Protein AF-A0A7C1F363-F1 (afdb_monomer)

Foldseek 3Di:
DDDDDDPDPPDDDDDQDQQPVPRHTDPDPDQADPPPRDGRPPPPPPPDVVVVVVVVVVVVVPPPPPPPPPVVVVVVVVVVLVCVLVVLVVVLVVVVVVCVVVVVPDDDPVVVVVSVVVVVVSVVVVVVVVVD

Structure (mmCIF, N/CA/C/O backbone):
data_A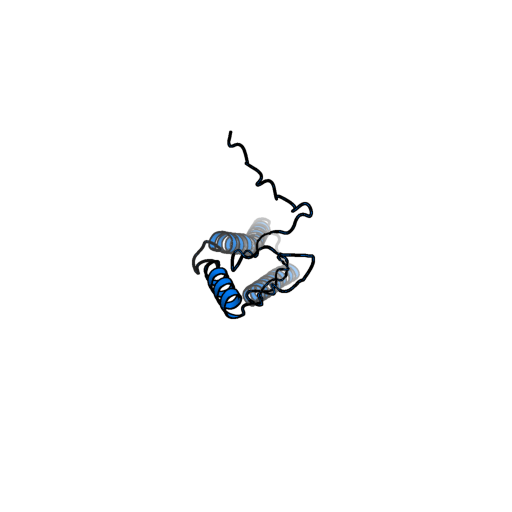F-A0A7C1F363-F1
#
_entry.id   AF-A0A7C1F363-F1
#
loop_
_atom_site.group_PDB
_atom_site.id
_atom_site.type_symbol
_atom_site.label_atom_id
_atom_site.label_alt_id
_atom_site.label_comp_id
_atom_site.label_asym_id
_atom_site.label_entity_id
_atom_site.label_seq_id
_atom_site.pdbx_PDB_ins_code
_atom_site.Cartn_x
_atom_site.Cartn_y
_atom_site.Cartn_z
_atom_site.occupancy
_atom_site.B_iso_or_equiv
_atom_site.auth_seq_id
_atom_site.auth_comp_id
_atom_site.auth_asym_id
_atom_site.auth_atom_id
_atom_site.pdbx_PDB_model_num
ATOM 1 N N . MET A 1 1 ? -2.694 29.043 25.358 1.00 42.28 1 MET A N 1
ATOM 2 C CA . MET A 1 1 ? -2.049 28.377 26.509 1.00 42.28 1 MET A CA 1
ATOM 3 C C . MET A 1 1 ? -3.120 27.599 27.261 1.00 42.28 1 MET A C 1
ATOM 5 O O . MET A 1 1 ? -3.890 28.199 27.994 1.00 42.28 1 MET A O 1
ATOM 9 N N . THR A 1 2 ? -3.268 26.300 27.001 1.00 49.19 2 THR A N 1
ATOM 10 C CA . THR A 1 2 ? -4.303 25.459 27.627 1.00 49.19 2 THR A CA 1
ATOM 11 C C . THR A 1 2 ? -3.669 24.605 28.720 1.00 49.19 2 THR A C 1
ATOM 13 O O . THR A 1 2 ? -2.855 23.723 28.452 1.00 49.19 2 THR A O 1
ATOM 16 N N . ALA A 1 3 ? -4.009 24.904 29.974 1.00 52.66 3 ALA A N 1
ATOM 17 C CA . ALA A 1 3 ? -3.530 24.162 31.130 1.00 52.66 3 ALA A CA 1
ATOM 18 C C . ALA A 1 3 ? -4.171 22.765 31.157 1.00 52.66 3 ALA A C 1
ATOM 20 O O . ALA A 1 3 ? -5.388 22.608 31.237 1.00 52.66 3 ALA A O 1
ATOM 21 N N . LYS A 1 4 ? -3.326 21.737 31.063 1.00 57.00 4 LYS A N 1
ATOM 22 C CA . LYS A 1 4 ? -3.708 20.325 31.091 1.00 57.00 4 LYS A CA 1
ATOM 23 C C . LYS A 1 4 ? -3.950 19.907 32.542 1.00 57.00 4 LYS A C 1
ATOM 25 O O . LYS A 1 4 ? -3.007 19.570 33.255 1.00 57.00 4 LYS A O 1
ATOM 30 N N . LEU A 1 5 ? -5.205 19.944 32.985 1.00 52.75 5 LEU A N 1
ATOM 31 C CA . LEU A 1 5 ? -5.597 19.448 34.305 1.00 52.75 5 LEU A CA 1
ATOM 32 C C . LEU A 1 5 ? -5.369 17.928 34.363 1.00 52.75 5 LEU A C 1
ATOM 34 O O . LEU A 1 5 ? -6.025 17.160 33.660 1.00 52.75 5 LEU A O 1
ATOM 38 N N . ARG A 1 6 ? -4.404 17.487 35.182 1.00 43.47 6 ARG A N 1
ATOM 39 C CA . ARG A 1 6 ? -4.251 16.072 35.546 1.00 43.47 6 ARG A CA 1
ATOM 40 C C . ARG A 1 6 ? -5.343 15.720 36.557 1.00 43.47 6 ARG A C 1
ATOM 42 O O . ARG A 1 6 ? -5.390 16.366 37.603 1.00 43.47 6 ARG A O 1
ATOM 49 N N . PRO A 1 7 ? -6.168 14.690 36.316 1.00 53.97 7 PRO A N 1
ATOM 50 C CA . PRO A 1 7 ? -7.026 14.166 37.363 1.00 53.97 7 PRO A CA 1
ATOM 51 C C . PRO A 1 7 ? -6.138 13.556 38.452 1.00 53.97 7 PRO A C 1
ATOM 53 O O . PRO A 1 7 ? -5.379 12.613 38.211 1.00 53.97 7 PRO A O 1
ATOM 56 N N . THR A 1 8 ? -6.204 14.121 39.654 1.00 52.72 8 THR A N 1
ATOM 57 C CA . THR A 1 8 ? -5.623 13.542 40.862 1.00 52.72 8 THR A CA 1
ATOM 58 C C . THR A 1 8 ? -6.366 12.249 41.166 1.00 52.72 8 THR A C 1
ATOM 60 O O . THR A 1 8 ? -7.482 12.235 41.683 1.00 52.72 8 THR A O 1
ATOM 63 N N . ARG A 1 9 ? -5.734 11.133 40.797 1.00 48.19 9 ARG A N 1
ATOM 64 C CA . ARG A 1 9 ? -6.140 9.781 41.170 1.00 48.19 9 ARG A CA 1
ATOM 65 C C . ARG A 1 9 ? -6.059 9.690 42.694 1.00 48.19 9 ARG A C 1
ATOM 67 O O . ARG A 1 9 ? -4.980 9.476 43.236 1.00 48.19 9 ARG A O 1
ATOM 74 N N . ARG A 1 10 ? -7.187 9.906 43.380 1.00 50.16 10 ARG A N 1
ATOM 75 C CA . ARG A 1 10 ? -7.336 9.613 44.811 1.00 50.16 10 ARG A CA 1
ATOM 76 C C . ARG A 1 10 ? -7.087 8.118 44.999 1.00 50.16 10 ARG A C 1
ATOM 78 O O . ARG A 1 10 ? -7.962 7.300 44.738 1.00 50.16 10 ARG A O 1
ATOM 85 N N . GLN A 1 11 ? -5.865 7.770 45.381 1.00 51.59 11 GLN A N 1
ATOM 86 C CA . GLN A 1 11 ? -5.563 6.470 45.954 1.00 51.59 11 GLN A CA 1
ATOM 87 C C . GLN A 1 11 ? -6.164 6.464 47.359 1.00 51.59 11 GLN A C 1
ATOM 89 O O . GLN A 1 11 ? -5.872 7.343 48.169 1.00 51.59 11 GLN A O 1
ATOM 94 N N . GLY A 1 12 ? -7.092 5.535 47.578 1.00 47.62 12 GLY A N 1
ATOM 95 C CA . GLY A 1 12 ? -7.795 5.353 48.837 1.00 47.62 12 GLY A CA 1
ATOM 96 C C . GLY A 1 12 ? -6.819 4.984 49.944 1.00 47.62 12 GLY A C 1
ATOM 97 O O . GLY A 1 12 ? -6.210 3.919 49.911 1.00 47.62 12 GLY A O 1
ATOM 98 N N . ALA A 1 13 ? -6.695 5.884 50.913 1.00 44.25 13 ALA A N 1
ATOM 99 C CA . ALA A 1 13 ? -6.200 5.557 52.233 1.00 44.25 13 ALA A CA 1
ATOM 100 C C . ALA A 1 13 ? -7.272 4.739 52.965 1.00 44.25 13 ALA A C 1
ATOM 102 O O . ALA A 1 13 ? -8.459 5.066 52.921 1.00 44.25 13 ALA A O 1
ATOM 103 N N . ALA A 1 14 ? -6.810 3.671 53.603 1.00 49.09 14 ALA A N 1
ATOM 104 C CA . ALA A 1 14 ? -7.544 2.771 54.471 1.00 49.09 14 ALA A CA 1
ATOM 105 C C . ALA A 1 14 ? -8.459 3.520 55.452 1.00 49.09 14 ALA A C 1
ATOM 107 O O . ALA A 1 14 ? -7.978 4.150 56.384 1.00 49.09 14 ALA A O 1
ATOM 108 N N . ASN A 1 15 ? -9.766 3.460 55.207 1.00 52.03 15 ASN A N 1
ATOM 109 C CA . ASN A 1 15 ? -10.856 3.632 56.168 1.00 52.03 15 ASN A CA 1
ATOM 110 C C . ASN A 1 15 ? -12.124 3.159 55.448 1.00 52.03 15 ASN A C 1
ATOM 112 O O . ASN A 1 15 ? -12.402 3.645 54.354 1.00 52.03 15 ASN A O 1
ATOM 116 N N . GLY A 1 16 ? -12.824 2.172 56.017 1.00 62.41 16 GLY A N 1
ATOM 117 C CA . GLY A 1 16 ? -13.923 1.408 55.403 1.00 62.41 16 GLY A CA 1
ATOM 118 C C . GLY A 1 16 ? -14.753 2.182 54.376 1.00 62.41 16 GLY A C 1
ATOM 119 O O . GLY A 1 16 ? -15.658 2.938 54.726 1.00 62.41 16 GLY A O 1
ATOM 120 N N . GLY A 1 17 ? -14.423 2.003 53.094 1.00 73.25 17 GLY A N 1
ATOM 121 C CA . GLY A 1 17 ? -15.098 2.688 51.997 1.00 73.25 17 GLY A CA 1
ATOM 122 C C . GLY A 1 17 ? -16.526 2.177 51.829 1.00 73.25 17 GLY A C 1
ATOM 123 O O . GLY A 1 17 ? -16.809 0.998 52.041 1.00 73.25 17 GLY A O 1
ATOM 124 N N . LEU A 1 18 ? -17.456 3.044 51.437 1.00 81.31 18 LEU A N 1
ATOM 125 C CA . LEU A 1 18 ? -18.799 2.590 51.084 1.00 81.31 18 LEU A CA 1
ATOM 126 C C . LEU A 1 18 ? -18.727 1.703 49.832 1.00 81.31 18 LEU A C 1
ATOM 128 O O . LEU A 1 18 ? -17.917 1.932 48.932 1.00 81.31 18 LEU A O 1
ATOM 132 N N . CYS A 1 19 ? -19.577 0.677 49.765 1.00 82.06 19 CYS A N 1
ATOM 133 C CA . CYS A 1 19 ? -19.731 -0.109 48.547 1.00 82.06 19 CYS A CA 1
ATOM 134 C C . CYS A 1 19 ? -20.156 0.816 47.392 1.00 82.06 19 CYS A C 1
ATOM 136 O O . CYS A 1 19 ? -21.182 1.483 47.533 1.00 82.06 19 CYS A O 1
ATOM 138 N N . PRO A 1 20 ? -19.456 0.833 46.244 1.00 78.12 20 PRO A N 1
ATOM 139 C CA . PRO A 1 20 ? -19.839 1.688 45.119 1.00 78.12 20 PRO A CA 1
ATOM 140 C C . PRO A 1 20 ? -21.174 1.276 44.482 1.00 78.12 20 PRO A C 1
ATOM 142 O O . PRO A 1 20 ? -21.779 2.078 43.779 1.00 78.12 20 PRO A O 1
ATOM 145 N N . TYR A 1 21 ? -21.642 0.047 44.729 1.00 83.38 21 TYR A N 1
ATOM 146 C CA . TYR A 1 21 ? -22.868 -0.483 44.131 1.00 83.38 21 TYR A CA 1
ATOM 147 C C . TYR A 1 21 ? -24.112 -0.280 45.001 1.00 83.38 21 TYR A C 1
ATOM 149 O O . TYR A 1 21 ? -25.175 0.019 44.472 1.00 83.38 21 TYR A O 1
ATOM 157 N N . CYS A 1 22 ? -24.001 -0.443 46.325 1.00 87.69 22 CYS A N 1
ATOM 158 C CA . CYS A 1 22 ? -25.156 -0.379 47.235 1.00 87.69 22 CYS A CA 1
ATOM 159 C C . CYS A 1 22 ? -25.060 0.707 48.315 1.00 87.69 22 CYS A C 1
ATOM 161 O O . CYS A 1 22 ? -26.003 0.885 49.077 1.00 87.69 22 CYS A O 1
ATOM 163 N N . GLY A 1 23 ? -23.924 1.401 48.436 1.00 86.19 23 GLY A N 1
ATOM 164 C CA . GLY A 1 23 ? -23.716 2.424 49.462 1.00 86.19 23 GLY A CA 1
ATOM 165 C C . GLY A 1 23 ? -23.549 1.891 50.889 1.00 86.19 23 GLY A C 1
ATOM 166 O O . GLY A 1 23 ? -23.400 2.686 51.806 1.00 86.19 23 GLY A O 1
ATOM 167 N N . ALA A 1 24 ? -23.536 0.574 51.119 1.00 87.25 24 ALA A N 1
ATOM 168 C CA . ALA A 1 24 ? -23.327 0.018 52.457 1.00 87.25 24 ALA A CA 1
ATOM 169 C C . ALA A 1 24 ? -21.869 0.184 52.929 1.00 87.25 24 ALA A C 1
ATOM 171 O O . ALA A 1 24 ? -20.926 -0.023 52.153 1.00 87.25 24 ALA A O 1
ATOM 172 N N . LEU A 1 25 ? -21.680 0.506 54.213 1.00 83.69 25 LEU A N 1
ATOM 173 C CA . LEU A 1 25 ? -20.365 0.628 54.849 1.00 83.69 25 LEU A CA 1
ATOM 174 C C . LEU A 1 25 ? -19.618 -0.715 54.812 1.00 83.69 25 LEU A C 1
ATOM 176 O O . LEU A 1 25 ? -20.109 -1.739 55.287 1.00 83.69 25 LEU A O 1
ATOM 180 N N . ALA A 1 26 ? -18.426 -0.728 54.212 1.00 70.31 26 ALA A N 1
ATOM 181 C CA . ALA A 1 26 ? -17.529 -1.875 54.264 1.00 70.31 26 ALA A CA 1
ATOM 182 C C . ALA A 1 26 ? -16.847 -1.956 55.630 1.00 70.31 26 ALA A C 1
ATOM 184 O O . ALA A 1 26 ? -15.843 -1.286 55.860 1.00 70.31 26 ALA A O 1
ATOM 185 N N . GLY A 1 27 ? -17.352 -2.795 56.529 1.00 65.56 27 GLY A N 1
ATOM 186 C CA . GLY A 1 27 ? -16.537 -3.263 57.645 1.00 65.56 27 GLY A CA 1
ATOM 187 C C . GLY A 1 27 ? -15.474 -4.239 57.130 1.00 65.56 27 GLY A C 1
ATOM 188 O O . GLY A 1 27 ? -15.782 -5.408 56.916 1.00 65.56 27 GLY A O 1
ATOM 189 N N . GLY A 1 28 ? -14.247 -3.767 56.901 1.00 67.88 28 GLY A N 1
ATOM 190 C CA . GLY A 1 28 ? -13.062 -4.607 56.661 1.00 67.88 28 GLY A CA 1
ATOM 191 C C 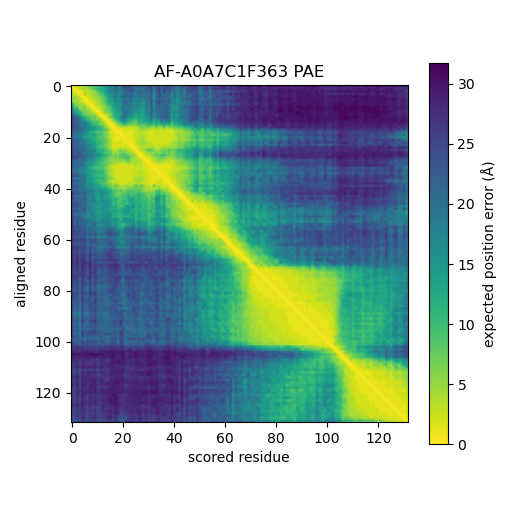. GLY A 1 28 ? -12.672 -4.868 55.198 1.00 67.88 28 GLY A C 1
ATOM 192 O O . GLY A 1 28 ? -13.404 -4.539 54.265 1.00 67.88 28 GLY A O 1
ATOM 193 N N . ASP A 1 29 ? -11.512 -5.512 55.024 1.00 68.81 29 ASP A N 1
ATOM 194 C CA . ASP A 1 29 ? -10.842 -5.836 53.745 1.00 68.81 29 ASP A CA 1
ATOM 195 C C . ASP A 1 29 ? -11.517 -6.976 52.952 1.00 68.81 29 ASP A C 1
ATOM 197 O O . ASP A 1 29 ? -10.895 -7.677 52.149 1.00 68.81 29 ASP A O 1
ATOM 201 N N . SER A 1 30 ? -12.811 -7.204 53.184 1.00 73.25 30 SER A N 1
ATOM 202 C CA . SER A 1 30 ? -13.571 -8.236 52.482 1.00 73.25 30 SER A CA 1
ATOM 203 C C . SER A 1 30 ? -13.744 -7.861 51.007 1.00 73.25 30 SER A C 1
ATOM 205 O O . SER A 1 30 ? -14.299 -6.814 50.661 1.00 73.25 30 SER A O 1
ATOM 207 N N . LYS A 1 31 ? -13.282 -8.754 50.120 1.00 79.75 31 LYS A N 1
ATOM 208 C CA . LYS A 1 31 ? -13.387 -8.587 48.661 1.00 79.75 31 LYS A CA 1
ATOM 209 C C . LYS A 1 31 ? -14.831 -8.525 48.171 1.00 79.75 31 LYS A C 1
ATOM 211 O O . LYS A 1 31 ? -15.089 -7.889 47.161 1.00 79.75 31 LYS A O 1
ATOM 216 N N . VAL A 1 32 ? -15.767 -9.124 48.903 1.00 83.56 32 VAL A N 1
ATOM 217 C CA . VAL A 1 32 ? -17.187 -9.190 48.545 1.00 83.56 32 VAL A CA 1
ATOM 218 C C . VAL A 1 32 ? -18.001 -8.395 49.559 1.00 83.56 32 VAL A C 1
ATOM 220 O O . VAL A 1 32 ? -17.833 -8.557 50.766 1.00 83.56 32 VAL A O 1
ATOM 223 N N . CYS A 1 33 ? -18.897 -7.527 49.085 1.00 85.62 33 CYS A N 1
ATOM 224 C CA . CYS A 1 33 ? -19.795 -6.791 49.967 1.00 85.62 33 CYS A CA 1
ATOM 225 C C . CYS A 1 33 ? -20.803 -7.753 50.628 1.00 85.62 33 CYS A C 1
ATOM 227 O O . CYS A 1 33 ? -21.553 -8.408 49.906 1.00 85.62 33 CYS A O 1
ATOM 229 N N . PRO A 1 34 ? -20.909 -7.803 51.968 1.00 84.62 34 PRO A N 1
ATOM 230 C CA . PRO A 1 34 ? -21.845 -8.704 52.646 1.00 84.62 34 PRO A CA 1
ATOM 231 C C . P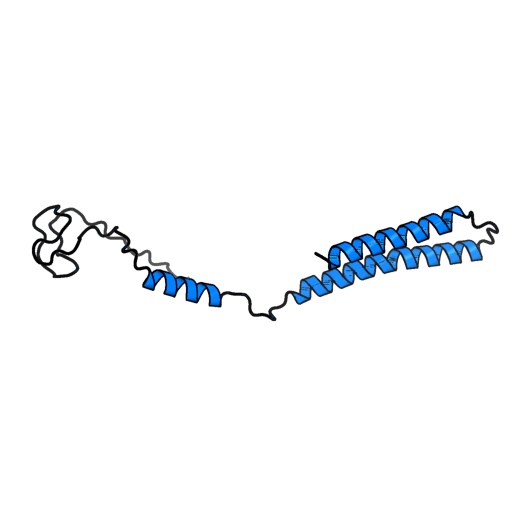RO A 1 34 ? -23.317 -8.320 52.432 1.00 84.62 34 PRO A C 1
ATOM 233 O O . PRO A 1 34 ? -24.198 -9.152 52.599 1.00 84.62 34 PRO A O 1
ATOM 236 N N . THR A 1 35 ? -23.597 -7.066 52.060 1.00 88.88 35 THR A N 1
ATOM 237 C CA . THR A 1 35 ? -24.968 -6.565 51.885 1.00 88.88 35 THR A CA 1
ATOM 238 C C . THR A 1 35 ? -25.542 -6.867 50.501 1.00 88.88 35 THR A C 1
ATOM 240 O O . THR A 1 35 ? -26.720 -7.178 50.394 1.00 88.88 35 THR A O 1
ATOM 243 N N . CYS A 1 36 ? -24.742 -6.760 49.434 1.00 89.19 36 CYS A N 1
ATOM 244 C CA . CYS A 1 36 ? -25.224 -6.943 48.054 1.00 89.19 36 CYS A CA 1
ATOM 245 C C . CYS A 1 36 ? -24.485 -8.024 47.256 1.00 89.19 36 CYS A C 1
ATOM 247 O O . CYS A 1 36 ? -24.848 -8.281 46.113 1.00 89.19 36 CYS A O 1
ATOM 249 N N . GLY A 1 37 ? -23.429 -8.625 47.808 1.00 86.56 37 GLY A N 1
ATOM 250 C CA . GLY A 1 37 ? -22.650 -9.667 47.138 1.00 86.56 37 GLY A CA 1
ATOM 251 C C . GLY A 1 37 ? -21.736 -9.180 46.008 1.00 86.56 37 GLY A C 1
ATOM 252 O O . GLY A 1 37 ? -21.108 -10.002 45.351 1.00 86.56 37 GLY A O 1
ATOM 253 N N . SER A 1 38 ? -21.628 -7.870 45.756 1.00 83.44 38 SER A N 1
ATOM 254 C CA . SER A 1 38 ? -20.756 -7.347 4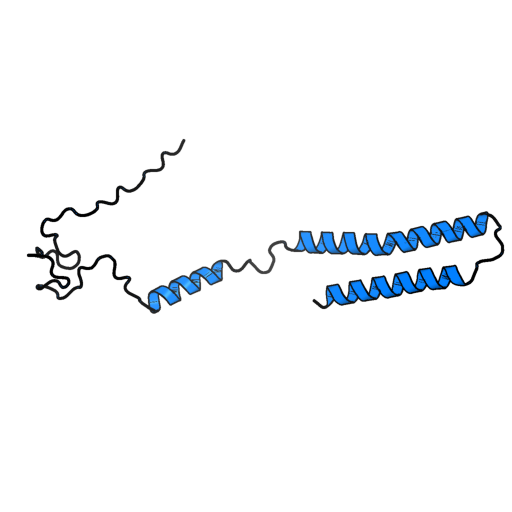4.695 1.00 83.44 38 SER A CA 1
ATOM 255 C C . SER A 1 38 ? -19.275 -7.414 45.083 1.00 83.44 38 SER A C 1
ATOM 257 O O . SER A 1 38 ? -18.914 -7.012 46.196 1.00 83.44 38 SER A O 1
ATOM 259 N N . ASP A 1 39 ? -18.421 -7.811 44.141 1.00 83.12 39 ASP A N 1
ATOM 260 C CA . ASP A 1 39 ? -16.962 -7.715 44.263 1.00 83.12 39 ASP A CA 1
ATOM 261 C C . ASP A 1 39 ? -16.521 -6.241 44.349 1.00 83.12 39 ASP A C 1
ATOM 263 O O . ASP A 1 39 ? -16.864 -5.413 43.503 1.00 83.12 39 ASP A O 1
ATOM 267 N N . ARG A 1 40 ? -15.748 -5.907 45.384 1.00 73.94 40 ARG A N 1
ATOM 268 C CA . ARG A 1 40 ? -15.202 -4.571 45.662 1.00 73.94 40 ARG A CA 1
ATOM 269 C C . ARG A 1 40 ? -13.830 -4.329 45.048 1.00 73.94 40 ARG A C 1
ATOM 271 O O . ARG A 1 40 ? -13.350 -3.206 45.128 1.00 73.94 40 ARG A O 1
ATOM 278 N N . GLU A 1 41 ? -13.210 -5.344 44.452 1.00 75.38 41 GLU A N 1
ATOM 279 C CA . GLU A 1 41 ? -11.898 -5.247 43.809 1.00 75.38 41 GLU A CA 1
ATOM 280 C C . GLU A 1 41 ? -11.987 -4.313 42.579 1.00 75.38 41 GLU A C 1
ATOM 282 O O . GLU A 1 41 ? -12.471 -4.725 41.520 1.00 75.38 41 GLU A O 1
ATOM 287 N N . PRO A 1 42 ? -11.524 -3.048 42.664 1.00 65.75 42 PRO A N 1
ATOM 288 C CA . PRO A 1 42 ? -11.767 -2.045 41.624 1.00 65.75 42 PRO A CA 1
ATOM 289 C C . PRO A 1 42 ? -10.935 -2.290 40.358 1.00 65.75 42 PRO A C 1
ATOM 291 O O . PRO A 1 42 ? -11.124 -1.613 39.350 1.00 65.75 42 PRO A O 1
ATOM 294 N N . ASN A 1 43 ? -9.992 -3.236 40.413 1.00 63.41 43 ASN A N 1
ATOM 295 C CA . ASN A 1 43 ? -9.099 -3.571 39.311 1.00 63.41 43 ASN A CA 1
ATOM 296 C C . ASN A 1 43 ? -9.463 -4.889 38.612 1.00 63.41 43 ASN A C 1
ATOM 298 O O . ASN A 1 43 ? -8.714 -5.356 37.754 1.00 63.41 43 ASN A O 1
ATOM 302 N N . ARG A 1 44 ? -10.603 -5.505 38.951 1.00 65.69 44 ARG A N 1
ATOM 303 C CA . ARG A 1 44 ? -11.113 -6.626 38.165 1.00 65.69 44 ARG A CA 1
ATOM 304 C C . ARG A 1 44 ? -11.773 -6.052 36.917 1.00 65.69 44 ARG A C 1
ATOM 306 O O . ARG A 1 44 ? -12.889 -5.544 36.964 1.00 65.69 44 ARG A O 1
ATOM 313 N N . THR A 1 45 ? -11.065 -6.104 35.794 1.00 69.94 45 THR A N 1
ATOM 314 C CA . THR A 1 45 ? -11.661 -5.827 34.490 1.00 69.94 45 THR A CA 1
ATOM 315 C C . THR A 1 45 ? -12.767 -6.851 34.262 1.00 69.94 45 THR A C 1
ATOM 317 O O . THR A 1 45 ? -12.511 -8.036 34.049 1.00 69.94 45 THR A O 1
ATOM 320 N N . VAL A 1 46 ? -14.019 -6.410 34.370 1.00 76.19 46 VAL A N 1
ATOM 321 C CA . VAL A 1 46 ? -15.167 -7.235 33.998 1.00 76.19 46 VAL A CA 1
ATOM 322 C C . VAL A 1 46 ? -15.057 -7.464 32.496 1.00 76.19 46 VAL A C 1
ATOM 324 O O . VAL A 1 46 ? -15.242 -6.545 31.698 1.00 76.19 46 VAL A O 1
ATOM 327 N N . TYR A 1 47 ? -14.657 -8.677 32.117 1.00 78.12 47 TYR A N 1
ATOM 328 C CA . TYR A 1 47 ? -14.600 -9.088 30.725 1.00 78.12 47 TYR A CA 1
ATOM 329 C C . TYR A 1 47 ? -16.032 -9.321 30.249 1.00 78.12 47 TYR A C 1
ATOM 331 O O . TYR A 1 47 ? -16.590 -10.400 30.428 1.00 78.12 47 TYR A O 1
ATOM 339 N N . ASP A 1 48 ? -16.644 -8.281 29.692 1.00 85.81 48 ASP A N 1
ATOM 340 C CA . ASP A 1 48 ? -17.916 -8.406 28.995 1.00 85.81 48 ASP A CA 1
ATOM 341 C C . ASP A 1 48 ? -17.639 -8.608 27.492 1.00 85.81 48 ASP A C 1
ATOM 343 O O . ASP A 1 48 ? -17.198 -7.660 26.823 1.00 85.81 48 ASP A O 1
ATOM 347 N N . PRO A 1 49 ? -17.877 -9.814 26.937 1.00 81.69 49 PRO A N 1
ATOM 348 C CA . PRO A 1 49 ? -17.650 -10.092 25.520 1.00 81.69 49 PRO A CA 1
ATOM 349 C C . PRO A 1 49 ? -18.496 -9.193 24.606 1.00 81.69 49 PRO A C 1
ATOM 351 O O . PRO A 1 49 ? -18.063 -8.868 23.498 1.00 81.69 49 PRO A O 1
ATOM 354 N N . LEU A 1 50 ? -19.658 -8.720 25.073 1.00 84.75 50 LEU A N 1
ATOM 355 C CA . LEU A 1 50 ? -20.518 -7.813 24.317 1.00 84.75 50 LEU A CA 1
ATOM 356 C C . LEU A 1 50 ? -19.868 -6.428 24.178 1.00 84.75 50 LEU A C 1
ATOM 358 O O . LEU A 1 50 ? -19.837 -5.851 23.088 1.00 84.75 50 LEU A O 1
ATOM 362 N N . SER A 1 51 ? -19.277 -5.923 25.265 1.00 78.69 51 SER A N 1
ATOM 363 C CA . SER A 1 51 ? -18.546 -4.651 25.269 1.00 78.69 51 SER A CA 1
ATOM 364 C C . SER A 1 51 ? -17.310 -4.683 24.357 1.00 78.69 51 SER A C 1
ATOM 366 O O . SER A 1 51 ? -17.039 -3.706 23.650 1.00 78.69 51 SER A O 1
ATOM 368 N N . GLN A 1 52 ? -16.597 -5.818 24.295 1.00 82.56 52 GLN A N 1
ATOM 369 C CA . GLN A 1 52 ? -15.467 -5.996 23.380 1.00 82.56 52 GLN A CA 1
ATOM 370 C C . GLN A 1 52 ? -15.913 -6.032 21.921 1.00 82.56 52 GLN A C 1
ATOM 372 O O . GLN A 1 52 ? -15.341 -5.315 21.099 1.00 82.56 52 GLN A O 1
ATOM 377 N N . ALA A 1 53 ? -16.963 -6.791 21.599 1.00 81.00 53 ALA A N 1
ATOM 378 C CA . ALA A 1 53 ? -17.512 -6.840 20.246 1.00 81.00 53 ALA A CA 1
ATOM 379 C C . ALA A 1 53 ? -17.904 -5.437 19.745 1.00 81.00 53 ALA A C 1
ATOM 381 O O . ALA A 1 53 ? -17.627 -5.065 18.600 1.00 81.00 53 ALA A O 1
ATOM 382 N N . TRP A 1 54 ? -18.459 -4.606 20.632 1.00 81.62 54 TRP A N 1
ATOM 383 C CA . TRP A 1 54 ? -18.825 -3.228 20.313 1.00 81.62 54 TRP A CA 1
ATOM 384 C C . TRP A 1 54 ? -17.615 -2.316 20.048 1.00 81.62 54 TRP A C 1
ATOM 386 O O . TRP A 1 54 ? -17.668 -1.445 19.172 1.00 81.62 54 TRP A O 1
ATOM 396 N N . GLN A 1 55 ? -16.498 -2.513 20.759 1.00 79.12 55 GLN A N 1
ATOM 397 C CA . GLN A 1 55 ? -15.257 -1.771 20.502 1.00 79.12 55 GLN A CA 1
ATOM 398 C C . GLN A 1 55 ? -14.576 -2.200 19.197 1.00 79.12 55 GLN A C 1
ATOM 400 O O . GLN A 1 55 ? -14.103 -1.339 18.448 1.00 79.12 55 GLN A O 1
ATOM 405 N N . VAL A 1 56 ? -14.602 -3.494 18.866 1.00 75.31 56 VAL A N 1
ATOM 406 C CA . VAL A 1 56 ? -14.084 -4.018 17.589 1.00 75.31 56 VAL A CA 1
ATOM 407 C C . VAL A 1 56 ? -14.857 -3.421 16.403 1.00 75.31 56 VAL A C 1
ATOM 409 O O . VAL A 1 56 ? -14.252 -2.971 15.427 1.00 75.31 56 VAL A O 1
ATOM 412 N N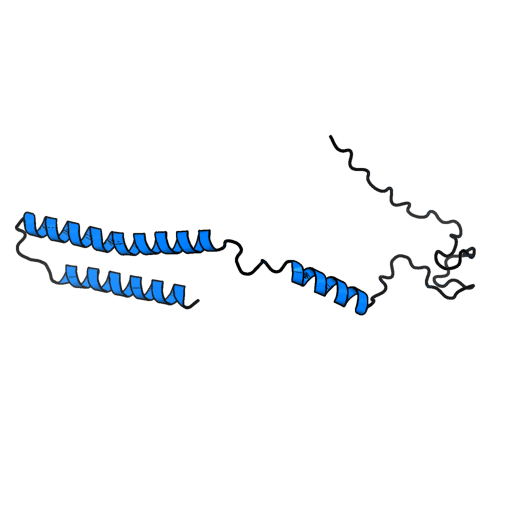 . GLY A 1 57 ? -16.182 -3.275 16.526 1.00 73.50 57 GLY A N 1
ATOM 413 C CA . GLY A 1 57 ? -17.032 -2.626 15.519 1.00 73.50 57 GLY A CA 1
ATOM 414 C C . GLY A 1 57 ? -16.713 -1.145 15.254 1.00 73.50 57 GLY A C 1
ATOM 415 O O . GLY A 1 57 ? -16.969 -0.639 14.159 1.00 73.50 57 GLY A O 1
ATOM 416 N N . ARG A 1 58 ? -16.119 -0.418 16.213 1.00 67.38 58 ARG A N 1
ATOM 417 C CA . ARG A 1 58 ? -15.633 0.956 15.974 1.00 67.38 58 ARG A CA 1
ATOM 418 C C . ARG A 1 58 ? -14.262 0.996 15.302 1.00 67.38 58 ARG A C 1
ATOM 420 O O . ARG A 1 58 ? -13.995 1.955 14.579 1.00 67.38 58 ARG A O 1
ATOM 427 N N . GLY A 1 59 ? -13.421 -0.019 15.508 1.00 63.03 59 GLY A N 1
ATOM 428 C CA . GLY A 1 59 ? -12.124 -0.146 14.834 1.00 63.03 59 GLY A CA 1
ATOM 429 C C . GLY A 1 59 ? -12.272 -0.257 13.316 1.00 63.03 59 GLY A C 1
ATOM 430 O O . GLY A 1 59 ? -11.547 0.397 12.572 1.00 63.03 59 GLY A O 1
ATOM 431 N N . LEU A 1 60 ? -13.308 -0.967 12.863 1.00 58.97 60 LEU A N 1
ATOM 432 C CA . LEU A 1 60 ? -13.660 -1.106 11.446 1.00 58.97 60 LEU A CA 1
ATOM 433 C C . LEU A 1 60 ? -14.077 0.218 10.779 1.00 58.97 60 LEU A C 1
ATOM 435 O O . LEU A 1 60 ? -13.948 0.358 9.569 1.00 58.97 60 LEU A O 1
ATOM 439 N N . ARG A 1 61 ? -14.501 1.239 11.538 1.00 60.53 61 ARG A N 1
ATOM 440 C CA . ARG A 1 61 ? -14.791 2.574 10.972 1.00 60.53 61 ARG A CA 1
ATOM 441 C C . ARG A 1 61 ? -13.536 3.406 10.692 1.00 60.53 61 ARG A C 1
ATOM 443 O O . ARG A 1 61 ? -13.654 4.487 10.126 1.00 60.53 61 ARG A O 1
ATOM 450 N N . ARG A 1 62 ? -12.354 2.932 11.105 1.00 62.25 62 ARG A N 1
ATOM 451 C CA . ARG A 1 62 ? -11.052 3.516 10.742 1.00 62.25 62 ARG A CA 1
ATOM 452 C C . ARG A 1 62 ? -10.378 2.786 9.582 1.00 62.25 62 ARG A C 1
ATOM 454 O O . ARG A 1 62 ? -9.216 3.067 9.305 1.00 62.25 62 ARG A O 1
ATOM 461 N N . LEU A 1 63 ? -11.070 1.858 8.917 1.00 59.97 63 LEU A N 1
ATOM 462 C CA . LEU A 1 63 ? -10.598 1.393 7.620 1.00 59.97 63 LEU A CA 1
ATOM 463 C C . LEU A 1 63 ? -10.508 2.621 6.698 1.00 59.97 63 LEU A C 1
ATOM 465 O O . LEU A 1 63 ? -11.484 3.376 6.622 1.00 59.97 63 LEU A O 1
ATOM 469 N N . PRO A 1 64 ? -9.344 2.868 6.070 1.00 60.03 64 PRO A N 1
ATOM 470 C CA . PRO A 1 64 ? -9.183 3.982 5.147 1.00 60.03 64 PRO A CA 1
ATOM 471 C C . PRO A 1 64 ? -10.284 3.887 4.097 1.00 60.03 64 PRO A C 1
ATOM 473 O O . PRO A 1 64 ? -10.567 2.795 3.591 1.00 60.03 64 PRO A O 1
ATOM 476 N N . LYS A 1 65 ? -10.957 5.008 3.817 1.00 64.81 65 LYS A N 1
ATOM 477 C CA . LYS A 1 65 ? -12.054 4.991 2.853 1.00 64.81 65 LYS A CA 1
ATOM 478 C C . LYS A 1 65 ? -11.492 4.504 1.515 1.00 64.81 65 LYS A C 1
ATOM 480 O O . LYS A 1 65 ? -10.457 5.023 1.083 1.00 64.81 65 LYS A O 1
ATOM 485 N N . PRO A 1 66 ? -12.142 3.538 0.844 1.00 57.25 66 PRO A N 1
ATOM 486 C CA . PRO A 1 66 ? -11.773 3.177 -0.516 1.00 57.25 66 PRO A CA 1
ATOM 487 C C . PRO A 1 66 ? -11.915 4.435 -1.387 1.00 57.25 66 PRO A C 1
ATOM 489 O O . PRO A 1 66 ? -13.028 4.885 -1.647 1.00 57.25 66 PRO A O 1
ATOM 492 N N . GLY A 1 67 ? -10.787 5.063 -1.741 1.00 60.50 67 GLY A N 1
ATOM 493 C CA . GLY A 1 67 ? -10.747 6.325 -2.491 1.00 60.50 67 GLY A CA 1
ATOM 494 C C . GLY A 1 67 ? -9.861 7.435 -1.911 1.00 60.50 67 GLY A C 1
ATOM 495 O O . GLY A 1 67 ? -9.637 8.428 -2.598 1.00 60.50 67 GLY A O 1
ATOM 496 N N . GLU A 1 68 ? -9.318 7.298 -0.696 1.00 61.44 68 GLU A N 1
ATOM 497 C CA . GLU A 1 68 ? -8.312 8.248 -0.194 1.00 61.44 68 GLU A CA 1
ATOM 498 C C . GLU A 1 68 ? -6.942 8.040 -0.883 1.00 61.44 68 GLU A C 1
ATOM 500 O O . GLU A 1 68 ? -6.605 6.931 -1.304 1.00 61.44 68 GLU A O 1
ATOM 505 N N . PRO A 1 69 ? -6.164 9.116 -1.099 1.00 58.16 69 PRO A N 1
ATOM 506 C CA . PRO A 1 69 ? -5.276 9.276 -2.249 1.00 58.16 69 PRO A CA 1
ATOM 507 C C . PRO A 1 69 ? -3.954 8.501 -2.128 1.00 58.16 69 PRO A C 1
ATOM 509 O O . PRO A 1 69 ? -2.877 9.086 -2.053 1.00 58.16 69 PRO A O 1
ATOM 512 N N . MET A 1 70 ? -3.994 7.176 -2.271 1.00 55.19 70 MET A N 1
ATOM 513 C CA . MET A 1 70 ? -2.808 6.422 -2.711 1.00 55.19 70 MET A CA 1
ATOM 514 C C . MET A 1 70 ? -2.397 6.770 -4.156 1.00 55.19 70 MET A C 1
AT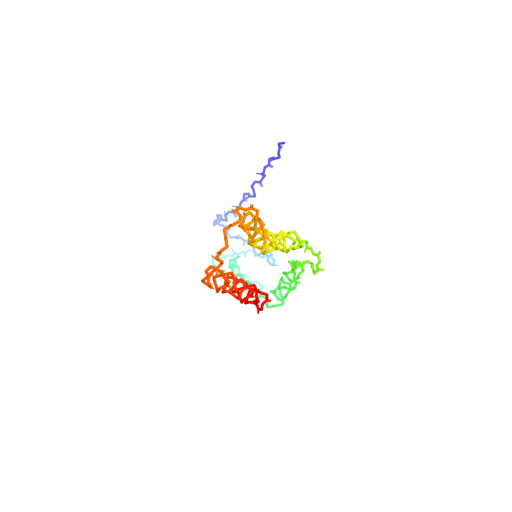OM 516 O O . MET A 1 70 ? -1.316 6.399 -4.614 1.00 55.19 70 MET A O 1
ATOM 520 N N . GLY A 1 71 ? -3.218 7.551 -4.871 1.00 59.81 71 GLY A N 1
ATOM 521 C CA . GLY A 1 71 ? -2.951 8.005 -6.236 1.00 59.81 71 GLY A CA 1
ATOM 522 C C . GLY A 1 71 ? -1.675 8.837 -6.394 1.00 59.81 71 GLY A C 1
ATOM 523 O O . GLY A 1 71 ? -1.102 8.833 -7.478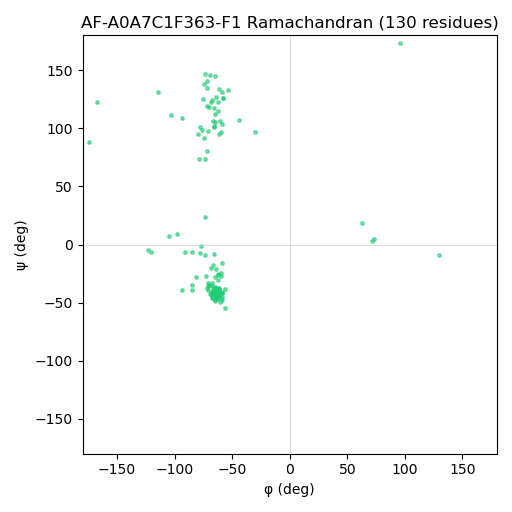 1.00 59.81 71 GLY A O 1
ATOM 524 N N . GLY A 1 72 ? -1.190 9.502 -5.338 1.00 76.75 72 GLY A N 1
ATOM 525 C CA . GLY A 1 72 ? 0.082 10.229 -5.394 1.00 76.75 72 GLY A CA 1
ATOM 526 C C . GLY A 1 72 ? 1.268 9.288 -5.607 1.00 76.75 72 GLY A C 1
ATOM 527 O O . GLY A 1 72 ? 2.065 9.491 -6.519 1.00 76.75 72 GLY A O 1
ATOM 528 N N . PHE A 1 73 ? 1.334 8.209 -4.824 1.00 80.81 73 PHE A N 1
ATOM 529 C CA . PHE A 1 73 ? 2.407 7.225 -4.935 1.00 80.81 73 PHE A CA 1
ATOM 530 C C . PHE A 1 73 ? 2.325 6.451 -6.251 1.00 80.81 73 PHE A C 1
ATOM 532 O O . PHE A 1 73 ? 3.338 6.291 -6.919 1.00 80.81 73 PHE A O 1
ATOM 539 N N . VAL A 1 74 ? 1.122 6.052 -6.677 1.00 81.44 74 VAL A N 1
ATOM 540 C CA . VAL A 1 74 ? 0.937 5.326 -7.945 1.00 81.44 74 VAL A CA 1
ATOM 541 C C . VAL A 1 74 ? 1.285 6.203 -9.150 1.00 81.44 74 VAL A C 1
ATOM 543 O O . VAL A 1 74 ? 1.979 5.742 -10.052 1.00 81.44 74 VAL A O 1
ATOM 546 N N . ARG A 1 75 ? 0.876 7.481 -9.169 1.00 81.38 75 ARG A N 1
ATOM 547 C CA . ARG A 1 75 ? 1.272 8.416 -10.238 1.00 81.38 75 ARG A CA 1
ATOM 548 C C . ARG A 1 75 ? 2.778 8.652 -10.255 1.00 81.38 75 ARG A C 1
ATOM 550 O O . ARG A 1 75 ? 3.367 8.653 -11.330 1.00 81.38 75 ARG A O 1
ATOM 557 N N . CYS A 1 76 ? 3.395 8.819 -9.086 1.00 87.56 76 CYS A N 1
ATOM 558 C CA . CYS A 1 76 ? 4.838 9.013 -8.985 1.00 87.56 76 CYS A CA 1
ATOM 559 C C . CYS A 1 76 ? 5.599 7.757 -9.439 1.00 87.56 76 CYS A C 1
ATOM 561 O O . CYS A 1 76 ? 6.527 7.852 -10.237 1.00 87.56 76 CYS A O 1
ATOM 563 N N . ALA A 1 77 ? 5.144 6.571 -9.027 1.00 87.44 77 ALA A N 1
ATOM 564 C CA . ALA A 1 77 ? 5.699 5.296 -9.462 1.00 87.44 77 ALA A CA 1
ATOM 565 C C . ALA A 1 77 ? 5.582 5.127 -10.983 1.00 87.44 77 ALA A C 1
ATOM 567 O O . ALA A 1 77 ? 6.587 4.864 -11.636 1.00 87.44 77 ALA A O 1
ATOM 568 N N . LEU A 1 78 ? 4.406 5.360 -11.575 1.00 87.88 78 LEU A N 1
ATOM 569 C CA . LEU A 1 78 ? 4.221 5.297 -13.031 1.00 87.88 78 LEU A CA 1
ATOM 570 C C . LEU A 1 78 ? 5.136 6.277 -13.775 1.00 87.88 78 LEU A C 1
ATOM 572 O O . LEU A 1 78 ? 5.723 5.908 -14.790 1.00 87.88 78 LEU A O 1
ATOM 576 N N . PHE A 1 79 ? 5.306 7.495 -13.255 1.00 90.62 79 PHE A N 1
ATOM 577 C CA . PHE A 1 79 ? 6.176 8.501 -13.861 1.00 90.62 79 PHE A CA 1
ATOM 578 C C . PHE A 1 79 ? 7.652 8.089 -13.820 1.00 90.62 79 PHE A C 1
ATOM 580 O O . PHE A 1 79 ? 8.333 8.132 -14.842 1.00 90.62 79 PHE A O 1
ATOM 587 N N . ILE A 1 80 ? 8.134 7.625 -12.662 1.00 91.00 80 ILE A N 1
ATOM 588 C CA . ILE A 1 80 ? 9.514 7.149 -12.493 1.00 91.00 80 ILE A CA 1
ATOM 589 C C . ILE A 1 80 ? 9.774 5.944 -13.401 1.00 91.00 80 ILE A C 1
ATOM 591 O O . ILE A 1 80 ? 10.789 5.905 -14.094 1.00 91.00 80 ILE A O 1
ATOM 595 N N . THR A 1 81 ? 8.841 4.990 -13.448 1.00 88.38 81 THR A N 1
ATOM 596 C CA . THR A 1 81 ? 8.980 3.785 -14.280 1.00 88.38 81 THR A CA 1
ATOM 597 C C . THR A 1 81 ? 8.977 4.136 -15.772 1.00 88.38 81 THR A C 1
ATOM 599 O O . THR A 1 81 ? 9.781 3.603 -16.533 1.00 88.38 81 THR A O 1
ATOM 602 N N . GLY A 1 82 ? 8.130 5.084 -16.189 1.00 89.81 82 GLY A N 1
ATOM 603 C CA . GLY A 1 82 ? 8.102 5.596 -17.559 1.00 89.81 82 GLY A CA 1
ATOM 604 C C . GLY A 1 82 ? 9.401 6.300 -17.955 1.00 89.81 82 GLY A C 1
ATOM 605 O O . GLY A 1 82 ? 9.952 6.011 -19.015 1.00 89.81 82 GLY A O 1
ATOM 606 N N . LEU A 1 83 ? 9.940 7.158 -17.083 1.00 91.12 83 LEU A N 1
ATOM 607 C CA . LEU A 1 83 ? 11.221 7.834 -17.306 1.00 91.12 83 LEU A CA 1
ATOM 608 C C . LEU A 1 83 ? 12.364 6.821 -17.485 1.00 91.12 83 LEU A C 1
ATOM 610 O O . LEU A 1 83 ? 13.192 6.969 -18.382 1.00 91.12 83 LEU A O 1
ATOM 614 N N . PHE A 1 84 ? 12.371 5.766 -16.667 1.00 87.56 84 PHE A N 1
ATOM 615 C CA . PHE A 1 84 ? 13.387 4.714 -16.707 1.00 87.56 84 PHE A CA 1
ATOM 616 C C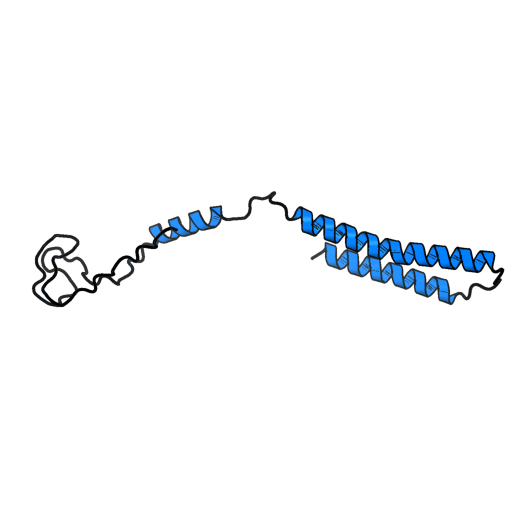 . PHE A 1 84 ? 13.367 3.900 -18.008 1.00 87.56 84 PHE A C 1
ATOM 618 O O . PHE A 1 84 ? 14.405 3.394 -18.421 1.00 87.56 84 PHE A O 1
ATOM 625 N N . LEU A 1 85 ? 12.211 3.783 -18.669 1.00 84.75 85 LEU A N 1
ATOM 626 C CA . LEU A 1 85 ? 12.079 3.129 -19.977 1.00 84.75 85 LEU A CA 1
ATOM 627 C C . LEU A 1 85 ? 12.400 4.077 -21.143 1.00 84.75 85 LEU A C 1
ATOM 629 O O . LEU A 1 85 ? 12.974 3.651 -22.145 1.00 84.75 85 LEU A O 1
ATOM 633 N N . LEU A 1 86 ? 12.064 5.363 -21.011 1.00 87.75 86 LEU A N 1
ATOM 634 C CA . LEU A 1 86 ? 12.317 6.373 -22.042 1.00 87.75 86 LEU A CA 1
ATOM 635 C C . LEU A 1 86 ? 13.804 6.717 -22.176 1.00 87.75 86 LEU A C 1
ATOM 637 O O . LEU A 1 86 ? 14.295 6.869 -23.294 1.00 87.75 86 LEU A O 1
ATOM 641 N N . LEU A 1 87 ? 14.530 6.803 -21.058 1.00 88.69 87 LEU A N 1
ATOM 642 C CA . LEU A 1 87 ? 15.951 7.164 -21.028 1.00 88.69 87 LEU A CA 1
ATOM 643 C C . LEU A 1 87 ? 16.828 6.242 -21.903 1.00 88.69 87 LEU A C 1
ATOM 645 O O . LEU A 1 87 ? 17.502 6.762 -22.792 1.00 88.69 87 LEU A O 1
ATOM 649 N N . PRO A 1 88 ? 16.809 4.902 -21.748 1.00 84.44 88 PRO A N 1
ATOM 650 C CA . PRO A 1 88 ? 17.607 3.998 -22.579 1.00 84.44 88 PRO A CA 1
ATOM 651 C C . PRO A 1 88 ? 17.246 4.076 -24.064 1.00 84.44 88 PRO A C 1
ATOM 653 O O . PRO A 1 88 ? 18.134 4.043 -24.913 1.00 84.44 88 PRO A O 1
ATOM 656 N N . SER A 1 89 ? 15.954 4.222 -24.382 1.00 85.94 89 SER A N 1
ATOM 657 C CA . SER A 1 89 ? 15.495 4.375 -25.766 1.00 85.94 89 SER A CA 1
ATOM 658 C C . SER A 1 89 ? 16.021 5.667 -26.389 1.00 85.94 89 SER A C 1
ATOM 660 O O . SER A 1 89 ? 16.466 5.661 -27.536 1.00 85.94 89 SER A O 1
ATOM 662 N N . PHE A 1 90 ? 15.992 6.769 -25.638 1.00 89.00 90 PHE A N 1
ATOM 663 C CA . PHE A 1 90 ? 16.512 8.054 -26.090 1.00 89.00 90 PHE A CA 1
ATOM 664 C C . PHE A 1 90 ? 18.030 8.001 -26.289 1.00 89.00 90 PHE A C 1
ATOM 666 O O . PHE A 1 90 ? 18.523 8.404 -27.338 1.00 89.00 90 PHE A O 1
ATOM 673 N N . PHE A 1 91 ? 18.769 7.426 -25.335 1.00 86.88 91 PHE A N 1
ATOM 674 C CA . PHE A 1 91 ? 20.217 7.240 -25.456 1.00 86.88 91 PHE A CA 1
ATOM 675 C C . PHE A 1 91 ? 20.594 6.364 -26.657 1.00 86.88 91 PHE A C 1
ATOM 677 O O . PHE A 1 91 ? 21.503 6.721 -27.403 1.00 86.88 91 PHE A O 1
ATOM 684 N N . GLY A 1 92 ? 19.881 5.258 -26.890 1.00 84.69 92 GLY A N 1
ATOM 685 C CA . GLY A 1 92 ? 20.098 4.405 -28.060 1.00 84.69 92 GLY A CA 1
ATOM 686 C C . GLY A 1 92 ? 19.861 5.141 -29.381 1.00 84.69 92 GLY A C 1
ATOM 687 O O . GLY A 1 92 ? 20.663 5.014 -30.304 1.00 84.69 92 GLY A O 1
ATOM 688 N N . LEU A 1 93 ? 18.809 5.965 -29.454 1.00 87.56 93 LEU A N 1
ATOM 689 C CA . LEU A 1 93 ? 18.517 6.788 -30.630 1.00 87.56 93 LEU A CA 1
ATOM 690 C C . LEU A 1 93 ? 19.622 7.820 -30.874 1.00 87.56 93 LEU A C 1
ATOM 692 O O . LEU A 1 93 ? 20.115 7.925 -31.995 1.00 87.56 93 LEU A O 1
ATOM 696 N N . VAL A 1 94 ? 20.055 8.537 -29.832 1.00 89.62 94 VAL A N 1
ATOM 697 C CA . VAL A 1 94 ? 21.141 9.524 -29.933 1.00 89.62 94 VAL A CA 1
ATOM 698 C C . VAL A 1 94 ? 22.430 8.864 -30.419 1.00 89.62 94 VAL A C 1
ATOM 700 O O . VAL A 1 94 ? 23.042 9.371 -31.353 1.00 89.62 94 VAL A O 1
ATOM 703 N N . LEU A 1 95 ? 22.818 7.720 -29.847 1.00 85.25 95 LEU A N 1
ATOM 704 C CA . LEU A 1 95 ? 24.015 6.981 -30.266 1.00 85.25 95 LEU A CA 1
ATOM 705 C C . LEU A 1 95 ? 23.911 6.447 -31.703 1.00 85.25 95 LEU A C 1
ATOM 707 O O . LEU A 1 95 ? 24.891 6.469 -32.444 1.00 85.25 95 LEU A O 1
ATOM 711 N N . GLY A 1 96 ? 22.727 5.995 -32.121 1.00 83.62 96 GLY A N 1
ATOM 712 C CA . GLY A 1 96 ? 22.490 5.562 -33.497 1.00 83.62 96 GLY A CA 1
ATOM 713 C C . GLY A 1 96 ? 22.637 6.710 -34.496 1.00 83.62 96 GLY A C 1
ATOM 714 O O . GLY A 1 96 ? 23.330 6.571 -35.503 1.00 83.62 96 GLY A O 1
ATOM 715 N N . VAL A 1 97 ? 22.044 7.868 -34.194 1.00 85.88 97 VAL A N 1
ATOM 716 C CA . VAL A 1 97 ? 22.132 9.067 -35.041 1.00 85.88 97 VAL A CA 1
ATOM 717 C C . VAL A 1 97 ? 23.565 9.595 -35.103 1.00 85.88 97 VAL A C 1
ATOM 719 O O . VAL A 1 97 ? 24.049 9.909 -36.188 1.00 85.88 97 VAL A O 1
ATOM 722 N N . THR A 1 98 ? 24.280 9.659 -33.976 1.00 82.81 98 THR A N 1
ATOM 723 C CA . THR A 1 98 ? 25.681 10.112 -33.968 1.00 82.81 98 THR A CA 1
ATOM 724 C C . THR A 1 98 ? 26.603 9.143 -34.705 1.00 82.81 98 THR A C 1
ATOM 726 O O . THR A 1 98 ? 27.485 9.593 -35.437 1.00 82.81 98 THR A O 1
ATOM 729 N N . SER A 1 99 ? 26.382 7.829 -34.598 1.00 81.00 99 SER A N 1
ATOM 730 C CA . SER A 1 99 ? 27.120 6.825 -35.377 1.00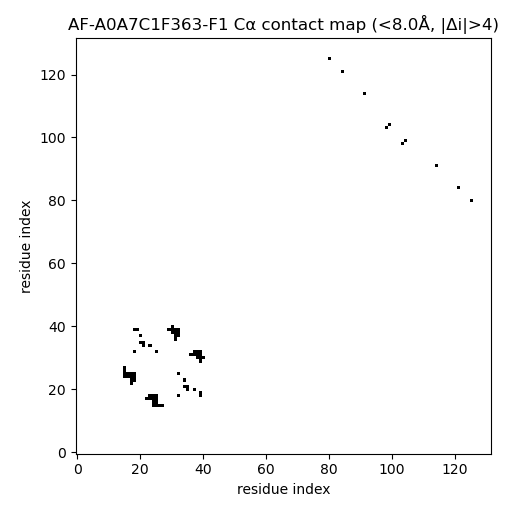 81.00 99 SER A CA 1
ATOM 731 C C . SER A 1 99 ? 26.841 6.933 -36.877 1.00 81.00 99 SER A C 1
ATOM 733 O O . SER A 1 99 ? 27.748 6.731 -37.682 1.00 81.00 99 SER A O 1
ATOM 735 N N . TRP A 1 100 ? 25.603 7.253 -37.264 1.00 84.25 100 TRP A N 1
ATOM 736 C CA . TRP A 1 100 ? 25.237 7.457 -38.664 1.00 84.25 100 TRP A CA 1
ATOM 737 C C . TRP A 1 100 ? 25.903 8.713 -39.240 1.00 84.25 100 TRP A C 1
ATOM 739 O O . TRP A 1 100 ? 26.501 8.661 -40.312 1.00 84.25 100 TRP A O 1
ATOM 749 N N . LEU A 1 101 ? 25.877 9.821 -38.493 1.00 86.19 101 LEU A N 1
ATOM 750 C CA . LEU A 1 101 ? 26.479 11.095 -38.902 1.00 86.19 101 LEU A CA 1
ATOM 751 C C . LEU A 1 101 ? 28.007 11.049 -38.979 1.00 86.19 101 LEU A C 1
ATOM 753 O O . LEU A 1 101 ? 28.597 11.721 -39.820 1.00 86.19 101 LEU A O 1
ATOM 757 N N . THR A 1 102 ? 28.659 10.269 -38.118 1.00 87.88 102 THR A N 1
ATOM 758 C CA . THR A 1 102 ? 30.126 10.145 -38.121 1.00 87.88 102 THR A CA 1
ATOM 759 C C . THR A 1 102 ? 30.654 9.248 -39.243 1.00 87.88 102 THR A C 1
ATOM 761 O O . THR A 1 102 ? 31.867 9.106 -39.375 1.00 87.88 102 THR A O 1
ATOM 764 N N . GLY A 1 103 ? 29.782 8.656 -40.070 1.00 77.06 103 GLY A N 1
ATOM 765 C CA . GLY A 1 103 ? 30.200 7.813 -41.192 1.00 77.06 103 GLY A CA 1
ATOM 766 C C . GLY A 1 103 ? 30.964 6.561 -40.754 1.00 77.06 103 GLY A C 1
ATOM 767 O O . GLY A 1 103 ? 31.666 5.960 -41.564 1.00 77.06 103 GLY A O 1
ATOM 768 N N . ALA A 1 104 ? 30.839 6.162 -39.481 1.00 66.69 104 ALA A N 1
ATOM 769 C CA . ALA A 1 104 ? 31.444 4.955 -38.939 1.00 66.69 104 ALA A CA 1
ATOM 770 C C . ALA A 1 104 ? 30.701 3.729 -39.491 1.00 66.69 104 ALA A C 1
ATOM 772 O O . ALA A 1 104 ? 29.803 3.159 -38.871 1.00 66.69 104 ALA A O 1
ATOM 773 N N . SER A 1 105 ? 31.046 3.347 -40.715 1.00 60.47 105 SER A N 1
ATOM 774 C CA . SER A 1 105 ? 30.497 2.204 -41.427 1.00 60.47 105 SER A CA 1
ATOM 775 C C . SER A 1 105 ? 31.045 0.902 -40.847 1.00 60.47 105 SER A C 1
ATOM 777 O O . SER A 1 105 ? 31.917 0.304 -41.457 1.00 60.47 105 SER A O 1
ATOM 779 N N . LEU A 1 106 ? 30.591 0.487 -39.662 1.00 55.22 106 LEU A N 1
ATOM 780 C CA . LEU A 1 106 ? 30.563 -0.913 -39.208 1.00 55.22 106 LEU A CA 1
ATOM 781 C C . LEU A 1 106 ? 29.847 -0.971 -37.847 1.00 55.22 106 LEU A C 1
ATOM 783 O O . LEU A 1 106 ? 30.492 -0.887 -36.799 1.00 55.22 106 LEU A O 1
ATOM 787 N N . PRO A 1 107 ? 28.509 -1.116 -37.827 1.00 57.31 107 PRO A N 1
ATOM 788 C CA . PRO A 1 107 ? 27.817 -1.466 -36.600 1.00 57.31 107 PRO A CA 1
ATOM 789 C C . PRO A 1 107 ? 28.248 -2.885 -36.229 1.00 57.31 107 PRO A C 1
ATOM 791 O O . PRO A 1 107 ? 27.872 -3.860 -36.882 1.00 57.31 107 PRO A O 1
ATOM 794 N N . SER A 1 108 ? 29.083 -3.014 -35.200 1.00 63.06 108 SER A N 1
ATOM 795 C CA . SER A 1 108 ? 29.395 -4.330 -34.663 1.00 63.06 108 SER A CA 1
ATOM 796 C C . SER A 1 108 ? 28.087 -4.960 -34.149 1.00 63.06 108 SER A C 1
ATOM 798 O O . SER A 1 108 ? 27.306 -4.299 -33.454 1.00 63.06 108 SER A O 1
ATOM 800 N N . PRO A 1 109 ? 27.803 -6.235 -34.470 1.00 63.88 109 PRO A N 1
ATOM 801 C CA . PRO A 1 109 ? 26.548 -6.896 -34.094 1.00 63.88 109 PRO A CA 1
ATOM 802 C C . PRO A 1 109 ? 26.313 -6.938 -32.573 1.00 63.88 109 PRO A C 1
ATOM 804 O O . PRO A 1 109 ? 25.183 -7.117 -32.124 1.00 63.88 109 PRO A O 1
ATOM 807 N N . GLY A 1 110 ? 27.354 -6.704 -31.766 1.00 63.34 110 GLY A N 1
ATOM 808 C CA . GLY A 1 110 ? 27.257 -6.634 -30.309 1.00 63.34 110 GLY A CA 1
ATOM 809 C C . GLY A 1 110 ? 26.366 -5.501 -29.787 1.00 63.34 110 GLY A C 1
ATOM 810 O O . GLY A 1 110 ? 25.715 -5.679 -28.759 1.00 63.34 110 GLY A O 1
ATOM 811 N N . GLY A 1 111 ? 26.260 -4.370 -30.496 1.00 62.50 111 GLY A N 1
ATOM 812 C CA . GLY A 1 111 ? 25.461 -3.224 -30.036 1.00 62.50 111 GLY A CA 1
ATOM 813 C C . GLY A 1 111 ? 23.957 -3.517 -29.961 1.00 62.50 111 GLY A C 1
ATOM 814 O O . GLY A 1 111 ? 23.288 -3.147 -28.995 1.00 62.50 111 GLY A O 1
ATOM 815 N N . PHE A 1 112 ? 23.431 -4.264 -30.935 1.00 64.94 112 PHE A N 1
ATOM 816 C CA . PHE A 1 112 ? 22.018 -4.653 -30.972 1.00 64.94 112 PHE A CA 1
ATOM 817 C C . PHE A 1 112 ? 21.659 -5.679 -29.889 1.00 64.94 112 PHE A C 1
ATOM 819 O O . PHE A 1 112 ? 20.566 -5.631 -29.319 1.00 64.94 112 PHE A O 1
ATOM 826 N N . VAL A 1 113 ? 22.583 -6.585 -29.556 1.00 74.06 113 VAL A N 1
ATOM 827 C CA . VAL A 1 113 ? 22.364 -7.615 -28.528 1.00 74.06 113 VAL A CA 1
ATOM 828 C C . VAL A 1 113 ? 22.272 -6.989 -27.135 1.00 74.06 113 VAL A C 1
ATOM 830 O O . VAL A 1 113 ? 21.389 -7.337 -26.355 1.00 74.06 113 VAL A O 1
ATOM 833 N N . VAL A 1 114 ? 23.126 -6.010 -26.829 1.00 71.50 114 VAL A N 1
ATOM 834 C CA . VAL A 1 114 ? 23.094 -5.325 -25.527 1.00 71.50 114 VAL A CA 1
ATOM 835 C C . VAL A 1 114 ? 21.821 -4.483 -25.375 1.00 71.50 114 VAL A C 1
ATOM 837 O O . VAL A 1 114 ? 21.187 -4.517 -24.319 1.00 71.50 114 VAL A O 1
ATOM 840 N N . GLY A 1 115 ? 21.392 -3.792 -26.438 1.00 70.56 115 GLY A N 1
ATOM 841 C CA . GLY A 1 115 ? 20.147 -3.017 -26.430 1.00 70.56 115 GLY A CA 1
ATOM 842 C C . GLY A 1 115 ? 18.903 -3.887 -26.219 1.00 70.56 115 GLY A C 1
ATOM 843 O O . GLY A 1 115 ? 18.067 -3.593 -25.364 1.00 70.56 115 GLY A O 1
ATOM 844 N N . THR A 1 116 ? 18.804 -5.004 -26.943 1.00 77.00 116 THR A N 1
ATOM 845 C CA . THR A 1 116 ? 17.667 -5.932 -26.822 1.00 77.00 116 THR A CA 1
ATOM 846 C C . THR A 1 116 ? 17.626 -6.615 -25.454 1.00 77.00 116 THR A C 1
ATOM 848 O O . THR A 1 116 ? 16.570 -6.624 -24.819 1.00 77.00 116 THR A O 1
ATOM 851 N N . LEU A 1 117 ? 18.764 -7.082 -24.926 1.00 76.38 117 LEU A N 1
ATOM 852 C CA . LEU A 1 117 ? 18.841 -7.644 -23.570 1.00 76.38 117 LEU A CA 1
ATOM 853 C C . LEU A 1 117 ? 18.399 -6.636 -22.500 1.00 76.38 117 LEU A C 1
ATOM 855 O O . LEU A 1 117 ? 17.636 -6.996 -21.602 1.00 76.38 117 LEU A O 1
ATOM 859 N N . GLY A 1 118 ? 18.804 -5.368 -22.629 1.00 76.56 118 GLY A N 1
ATOM 860 C CA . GLY A 1 118 ? 18.373 -4.296 -21.729 1.00 76.56 118 GLY A CA 1
ATOM 861 C C . GLY A 1 118 ? 16.852 -4.114 -21.708 1.00 76.56 118 GLY A C 1
ATOM 862 O O . GLY A 1 118 ? 16.249 -4.049 -20.635 1.00 76.56 118 GLY A O 1
ATOM 863 N N . THR A 1 119 ? 16.207 -4.114 -22.879 1.00 76.94 119 THR A N 1
ATOM 864 C CA . THR A 1 119 ? 14.739 -3.994 -22.968 1.00 76.94 119 THR A CA 1
ATOM 865 C C . THR A 1 119 ? 14.007 -5.204 -22.383 1.00 76.94 119 THR A C 1
ATOM 867 O O . THR A 1 119 ? 13.030 -5.030 -21.657 1.00 76.94 119 THR A O 1
ATOM 870 N N . VAL A 1 120 ? 14.500 -6.426 -22.612 1.00 81.25 120 VAL A N 1
ATOM 871 C CA . VAL A 1 120 ? 13.870 -7.658 -22.105 1.00 81.25 120 VAL A CA 1
ATOM 872 C C . VAL A 1 120 ? 13.958 -7.738 -20.580 1.00 81.25 120 VAL A C 1
ATOM 874 O O . VAL A 1 120 ? 12.966 -8.056 -19.919 1.00 81.25 120 VAL A O 1
ATOM 877 N N . VAL A 1 121 ? 15.115 -7.402 -19.999 1.00 82.62 121 VAL A N 1
ATOM 878 C CA . VAL A 1 121 ? 15.286 -7.362 -18.539 1.00 82.62 121 VAL A CA 1
ATOM 879 C C . VAL A 1 121 ? 14.410 -6.268 -17.924 1.00 82.62 121 VAL A C 1
ATOM 881 O O . VAL A 1 121 ? 13.714 -6.534 -16.942 1.00 82.62 121 VAL A O 1
ATOM 884 N N . GLY A 1 122 ? 14.368 -5.077 -18.530 1.00 78.69 122 GLY A N 1
ATOM 885 C CA . GLY A 1 122 ? 13.517 -3.972 -18.080 1.00 78.69 122 GLY A CA 1
ATOM 886 C C . GLY A 1 122 ? 12.028 -4.332 -18.066 1.00 78.69 122 GLY A C 1
ATOM 887 O O . GLY A 1 122 ? 11.355 -4.152 -17.049 1.00 78.69 122 GLY A O 1
ATOM 888 N N . VAL A 1 123 ? 11.522 -4.923 -19.153 1.00 78.75 123 VAL A N 1
ATOM 889 C CA . VAL A 1 123 ? 10.124 -5.378 -19.253 1.00 78.75 123 VAL A CA 1
ATOM 890 C C . VAL A 1 123 ? 9.828 -6.488 -18.239 1.00 78.75 123 VAL A C 1
ATOM 892 O O . VAL A 1 123 ? 8.788 -6.449 -17.583 1.00 78.75 123 VAL A O 1
ATOM 895 N N . SER A 1 124 ? 10.745 -7.442 -18.048 1.00 81.31 124 SER A N 1
ATOM 896 C CA . SER A 1 124 ? 10.576 -8.548 -17.093 1.00 81.31 124 SER A CA 1
ATOM 897 C C . SER A 1 124 ? 10.476 -8.065 -15.640 1.00 81.31 124 SER A C 1
ATOM 899 O O . SER A 1 124 ? 9.584 -8.492 -14.901 1.00 81.31 124 SER A O 1
ATOM 901 N N . VAL A 1 125 ? 11.337 -7.128 -15.226 1.00 77.00 125 VAL A N 1
ATOM 902 C CA . VAL A 1 125 ? 11.293 -6.538 -13.875 1.00 77.00 125 VAL A CA 1
ATOM 903 C C . VAL A 1 125 ? 10.006 -5.738 -13.673 1.00 77.00 125 VAL A C 1
ATOM 905 O O . VAL A 1 125 ? 9.343 -5.898 -12.645 1.00 77.00 125 VAL A O 1
ATOM 908 N N . CYS A 1 126 ? 9.603 -4.947 -14.671 1.00 75.69 126 CYS A N 1
ATOM 909 C CA . CYS A 1 126 ? 8.373 -4.161 -14.622 1.00 75.69 126 CYS A CA 1
ATOM 910 C C . CYS A 1 126 ? 7.130 -5.061 -14.506 1.00 75.69 126 CYS A C 1
ATOM 912 O O . CYS A 1 126 ? 6.261 -4.830 -13.666 1.00 75.69 126 CYS A O 1
ATOM 914 N N . TRP A 1 127 ? 7.079 -6.152 -15.275 1.00 81.56 127 TRP A N 1
ATOM 915 C CA . TRP A 1 127 ? 5.996 -7.136 -15.214 1.00 81.56 127 TRP A CA 1
ATOM 916 C C . TRP A 1 127 ? 5.901 -7.820 -13.843 1.00 81.56 127 TRP A C 1
ATOM 918 O O . TRP A 1 127 ? 4.808 -8.077 -13.333 1.00 81.56 127 TRP A O 1
ATOM 928 N N . ARG A 1 128 ? 7.047 -8.108 -13.215 1.00 81.06 128 ARG A N 1
ATOM 929 C CA . ARG A 1 128 ? 7.104 -8.739 -11.888 1.00 81.06 128 ARG A CA 1
ATOM 930 C C . ARG A 1 128 ? 6.652 -7.802 -10.769 1.00 81.06 128 ARG A C 1
ATOM 932 O O . ARG A 1 128 ? 6.074 -8.285 -9.801 1.00 81.06 128 ARG A O 1
ATOM 939 N N . ALA A 1 129 ? 6.904 -6.501 -10.906 1.00 69.19 129 ALA A N 1
ATOM 940 C CA . ALA A 1 129 ? 6.457 -5.483 -9.959 1.00 69.19 129 ALA A CA 1
ATOM 941 C C . ALA A 1 129 ? 4.939 -5.250 -10.027 1.00 69.19 129 ALA A C 1
ATOM 943 O O . ALA A 1 129 ? 4.319 -5.062 -8.992 1.00 69.19 129 ALA A O 1
ATOM 944 N N . VAL A 1 130 ? 4.336 -5.327 -11.219 1.00 77.75 130 VAL A N 1
ATOM 945 C CA . VAL A 1 130 ? 2.879 -5.162 -11.410 1.00 77.75 130 VAL A CA 1
ATOM 946 C C . VAL A 1 130 ? 2.072 -6.366 -10.904 1.00 77.75 130 VAL A C 1
ATOM 948 O O . VAL A 1 130 ? 0.907 -6.222 -10.549 1.00 77.75 130 VAL A O 1
ATOM 951 N N . ARG A 1 131 ? 2.664 -7.567 -10.877 1.00 78.69 131 ARG A N 1
ATOM 952 C CA . ARG A 1 131 ? 1.996 -8.791 -10.392 1.00 78.69 131 ARG A CA 1
ATOM 953 C C . ARG A 1 131 ? 2.055 -9.005 -8.875 1.00 78.69 131 ARG A C 1
ATOM 955 O O . ARG A 1 131 ? 1.471 -9.982 -8.411 1.00 78.69 131 ARG A O 1
ATOM 962 N N . ARG A 1 132 ? 2.794 -8.181 -8.132 1.00 62.34 132 ARG A N 1
ATOM 963 C CA . ARG A 1 132 ? 2.842 -8.235 -6.664 1.00 62.34 132 ARG A CA 1
ATOM 964 C C . ARG A 1 132 ? 1.898 -7.204 -6.074 1.00 62.34 132 ARG A C 1
ATOM 966 O O . ARG A 1 132 ? 1.296 -7.540 -5.035 1.00 62.34 132 ARG A O 1
#

Secondary structure (DSSP, 8-state):
-------------SS-PBPTTT--B--SS-SB-TTT--B--TT-----HHHHHHHHHHHGGGSPPTTSSTHHHHHHHHHHHHHHHHHHHHHHHHHHHHHHHTT-----THHHHHHHHHHHHHHHHHHHHHT-

Solvent-accessible surface area (backbone atoms only — not comparable to full-atom values): 8455 Å² total; per-residue (Å²): 138,83,84,81,82,73,83,80,78,80,75,83,72,94,63,65,54,57,39,91,86,77,62,49,74,33,87,65,93,60,55,50,39,90,87,77,65,48,74,63,58,87,80,65,78,79,85,49,69,67,62,49,54,56,53,54,62,56,55,63,72,67,55,78,61,94,82,64,77,61,59,60,60,53,52,50,49,52,50,55,54,49,49,66,57,48,51,59,55,51,51,50,49,52,52,51,52,52,42,61,72,67,63,61,87,68,82,59,74,64,60,60,53,55,54,52,52,51,50,53,53,53,52,52,53,52,54,56,61,74,75,107

Sequence (132 aa):
MTAKLRPTRRQGAANGGLCPYCGALAGGDSKVCPTCGSDREPNRTVYDPLSQAWQVGRGLRRLPKPGEPMGGFVRCALFITGLFLLLPSFFGLVLGVTSWLTGASLPSPGGFVVGTLGTVVGVSVCWRAVRR

Nearest PDB structures (foldseek):
  5mto-assembly1_A  TM=3.764E-01  e=8.931E+00  Homo sapiens

pLDDT: mean 73.61, std 12.79, range [42.28, 91.12]

Organism: NCBI:txid42838

Mean predicted aligned error: 17.37 Å

Radius of gyration: 37.05 Å; Cα contacts (8 Å, |Δi|>4): 38; chains: 1; bounding box: 57×38×99 Å